Protein AF-A0A0R0H221-F1 (afdb_monomer_lite)

Radius of gyration: 14.49 Å; chains: 1; bounding box: 32×31×35 Å

Foldseek 3Di:
DPVPPVVQLVVFVPVQVVVPDDPVRLVVLVVVDDPVDAQPQQWDRGPAAADVPPDRGNRHDGGQPPQDPDVSSSSRSSVNNSVVRVVSRQVVVVVVPDDRDPDDDDDDDDD

Sequence (111 aa):
MINGLLVVLQTLVEPFLDKLFTDEQLEKLSEQINPSQPSLLDYYPLAIAGEGFPVADPDLAPRLLPRPENDVECLHGILESIARIEAKAYGLLKELGATQVDEIFHSRWRS

Organism: Glycine max (NCBI:txid3847)

Structure (mmCIF, N/CA/C/O backbone):
data_AF-A0A0R0H221-F1
#
_entry.id   AF-A0A0R0H221-F1
#
loop_
_atom_site.group_PDB
_atom_site.id
_atom_site.type_symbol
_atom_site.label_atom_id
_atom_site.label_alt_id
_atom_site.label_comp_id
_atom_site.label_asym_id
_atom_site.label_entity_id
_atom_site.label_seq_id
_atom_site.pdbx_PDB_ins_code
_atom_site.Cartn_x
_atom_site.Cartn_y
_atom_site.Cartn_z
_atom_site.occupancy
_atom_site.B_iso_or_equiv
_atom_site.auth_seq_id
_atom_site.auth_comp_id
_atom_site.auth_asym_id
_atom_site.auth_atom_id
_atom_site.pdbx_PDB_model_num
ATOM 1 N N . MET A 1 1 ? -18.318 -10.879 9.122 1.00 39.66 1 MET A N 1
ATOM 2 C CA . MET A 1 1 ? -18.821 -9.905 8.125 1.00 39.66 1 MET A CA 1
ATOM 3 C C . MET A 1 1 ? -17.653 -9.115 7.520 1.00 39.66 1 MET A C 1
ATOM 5 O O . MET A 1 1 ? -17.641 -7.899 7.607 1.00 39.66 1 MET A O 1
ATOM 9 N N . ILE A 1 2 ? -16.655 -9.791 6.932 1.00 44.53 2 ILE A N 1
ATOM 10 C CA . ILE A 1 2 ? -15.401 -9.151 6.464 1.00 44.53 2 ILE A CA 1
ATOM 11 C C . ILE A 1 2 ? -15.358 -9.002 4.924 1.00 44.53 2 ILE A C 1
ATOM 13 O O . ILE A 1 2 ? -14.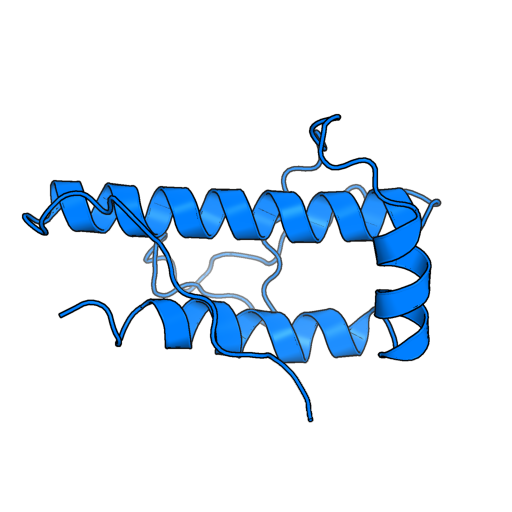631 -8.169 4.399 1.00 44.53 2 ILE A O 1
ATOM 17 N N . ASN A 1 3 ? -16.235 -9.693 4.187 1.00 41.84 3 ASN A N 1
ATOM 18 C CA . ASN A 1 3 ? -16.181 -9.735 2.718 1.00 41.84 3 ASN A CA 1
ATOM 19 C C . ASN A 1 3 ? -16.550 -8.419 2.001 1.00 41.84 3 ASN A C 1
ATOM 21 O O . ASN A 1 3 ? -16.301 -8.309 0.810 1.00 41.84 3 ASN A O 1
ATOM 25 N N . GLY A 1 4 ? -17.153 -7.433 2.676 1.00 39.78 4 GLY A N 1
ATOM 26 C CA . GLY A 1 4 ? -17.584 -6.189 2.020 1.00 39.78 4 GLY A CA 1
ATOM 27 C C . GLY A 1 4 ? -16.464 -5.170 1.798 1.00 39.78 4 GLY A C 1
ATOM 28 O O . GLY A 1 4 ? -16.502 -4.428 0.826 1.00 39.78 4 GLY A O 1
ATOM 29 N N . LEU A 1 5 ? -15.466 -5.139 2.684 1.00 46.69 5 LEU A N 1
ATOM 30 C CA . LEU A 1 5 ? -14.458 -4.075 2.703 1.00 46.69 5 LEU A CA 1
ATOM 31 C C . LEU A 1 5 ? -13.230 -4.369 1.851 1.00 46.69 5 LEU A C 1
ATOM 33 O O . LEU A 1 5 ? -12.720 -3.472 1.183 1.00 46.69 5 LEU A O 1
ATOM 37 N N . LEU A 1 6 ? -12.832 -5.640 1.788 1.00 47.12 6 LEU A N 1
ATOM 38 C CA . LEU A 1 6 ? -11.757 -6.085 0.906 1.00 47.12 6 LEU A CA 1
ATOM 39 C C . LEU A 1 6 ? -12.096 -5.826 -0.576 1.00 47.12 6 LEU A C 1
ATOM 41 O O . LEU A 1 6 ? -11.230 -5.436 -1.352 1.00 47.12 6 LEU A O 1
ATOM 45 N N . VAL A 1 7 ? -13.378 -5.940 -0.948 1.00 48.78 7 VAL A N 1
ATOM 46 C CA . VAL A 1 7 ? -13.851 -5.705 -2.323 1.00 48.78 7 VAL A CA 1
ATOM 47 C C . VAL A 1 7 ? -13.716 -4.236 -2.743 1.00 48.78 7 VAL A C 1
ATOM 49 O O . VAL A 1 7 ? -13.424 -3.974 -3.909 1.00 48.78 7 VAL A O 1
ATOM 52 N N . VAL A 1 8 ? -13.878 -3.273 -1.825 1.00 52.12 8 VAL A N 1
ATOM 53 C CA . VAL A 1 8 ? -13.821 -1.832 -2.152 1.00 52.12 8 VAL A CA 1
ATOM 54 C C . VAL A 1 8 ? -12.382 -1.376 -2.388 1.00 52.12 8 VAL A C 1
ATOM 56 O O . VAL A 1 8 ? -12.114 -0.693 -3.374 1.00 52.12 8 VAL A O 1
ATOM 59 N N . LEU A 1 9 ? -11.437 -1.818 -1.550 1.00 56.75 9 LEU A N 1
ATOM 60 C CA . LEU A 1 9 ? -10.018 -1.501 -1.751 1.00 56.75 9 LEU A CA 1
ATOM 61 C C . LEU A 1 9 ? -9.477 -2.132 -3.038 1.00 56.75 9 LEU A C 1
ATOM 63 O O . LEU A 1 9 ? -8.737 -1.482 -3.770 1.00 56.75 9 LEU A O 1
ATOM 67 N N . GLN A 1 10 ? -9.905 -3.354 -3.367 1.00 57.75 10 GLN A N 1
ATOM 68 C CA . GLN A 1 10 ? -9.531 -3.997 -4.628 1.00 57.75 10 GLN A CA 1
ATOM 69 C C . GLN A 1 10 ? -10.101 -3.248 -5.844 1.00 57.75 10 GLN A C 1
ATOM 71 O O . GLN A 1 10 ? -9.342 -2.901 -6.744 1.00 57.75 10 GLN A O 1
ATOM 76 N N . THR A 1 11 ? -11.394 -2.900 -5.855 1.00 57.66 11 THR A N 1
ATOM 77 C CA . THR A 1 11 ? -12.027 -2.253 -7.027 1.00 57.66 11 THR A CA 1
ATOM 78 C C . THR A 1 11 ? -11.529 -0.836 -7.326 1.00 57.66 11 THR A C 1
ATOM 80 O O . THR A 1 11 ? -11.611 -0.408 -8.478 1.00 57.66 11 THR A O 1
ATOM 83 N N . LEU A 1 12 ? -10.998 -0.104 -6.342 1.00 62.91 12 LEU A N 1
ATOM 84 C CA . LEU A 1 12 ? -10.458 1.245 -6.564 1.00 62.91 12 LEU A CA 1
ATOM 85 C C . LEU A 1 12 ? -9.010 1.241 -7.076 1.00 62.91 12 LEU A C 1
ATOM 87 O O . LEU A 1 12 ? -8.620 2.148 -7.815 1.00 62.91 12 LEU A O 1
ATOM 91 N N . VAL A 1 13 ? -8.230 0.218 -6.721 1.00 69.88 13 VAL A N 1
ATOM 92 C CA . VAL A 1 13 ? -6.794 0.149 -7.022 1.00 69.88 13 VAL A CA 1
ATOM 93 C C . VAL A 1 13 ? -6.514 -0.379 -8.428 1.00 69.88 13 VAL A C 1
ATOM 95 O O . VAL A 1 13 ? -5.638 0.166 -9.099 1.00 69.88 13 VAL A O 1
ATOM 98 N N . GLU A 1 14 ? -7.229 -1.404 -8.909 1.00 73.00 14 GLU A N 1
ATOM 99 C CA . GLU A 1 14 ? -6.910 -2.020 -10.217 1.00 73.00 14 GLU A CA 1
ATOM 100 C C . GLU A 1 14 ? -6.964 -1.012 -11.372 1.00 73.00 14 GLU A C 1
ATOM 102 O O . GLU A 1 14 ? -5.959 -0.843 -12.066 1.00 73.00 14 GLU A O 1
ATOM 107 N N . PRO A 1 15 ? -8.070 -0.252 -11.538 1.00 76.56 15 PRO A N 1
ATOM 108 C CA . PRO A 1 15 ? -8.177 0.715 -12.627 1.00 76.56 15 PRO A CA 1
ATOM 109 C C . PRO A 1 15 ? -7.170 1.861 -12.503 1.00 76.56 15 PRO A C 1
ATOM 111 O O . PRO A 1 15 ? -6.953 2.608 -13.458 1.00 76.56 15 PRO A O 1
ATOM 114 N N . PHE A 1 16 ? -6.616 2.065 -11.307 1.00 83.44 16 PHE A N 1
ATOM 115 C CA . PHE A 1 16 ? -5.579 3.048 -11.062 1.00 83.44 16 PHE A CA 1
ATOM 116 C C . PHE A 1 16 ? -4.200 2.524 -11.487 1.00 83.44 16 PHE A C 1
ATOM 118 O O . PHE A 1 16 ? -3.495 3.222 -12.218 1.00 83.44 16 PHE A O 1
ATOM 125 N N . LEU A 1 17 ? -3.834 1.300 -11.091 1.00 85.81 17 LEU A N 1
ATOM 126 C CA . LEU A 1 17 ? -2.563 0.679 -11.477 1.00 85.81 17 LEU A CA 1
ATOM 127 C C . LEU A 1 17 ? -2.456 0.488 -12.993 1.00 85.81 17 LEU A C 1
ATOM 129 O O . LEU A 1 17 ? -1.416 0.820 -13.558 1.00 85.81 17 LEU A O 1
ATOM 133 N N . ASP A 1 18 ? -3.545 0.089 -13.656 1.00 85.75 18 ASP A N 1
ATOM 134 C CA . ASP A 1 18 ? -3.589 -0.091 -15.117 1.00 85.75 18 ASP A CA 1
ATOM 135 C C . ASP A 1 18 ? -3.309 1.203 -15.901 1.00 85.75 18 ASP A C 1
ATOM 137 O O . ASP A 1 18 ? -2.901 1.165 -17.063 1.00 85.75 18 ASP A O 1
ATOM 141 N N . LYS A 1 19 ? -3.514 2.376 -15.285 1.00 87.06 19 LYS A N 1
ATOM 142 C CA . LYS A 1 19 ? -3.173 3.671 -15.898 1.00 87.06 19 LYS A CA 1
ATOM 143 C C . LYS A 1 19 ? -1.681 3.995 -15.813 1.00 87.06 19 LYS A C 1
ATOM 145 O O . LYS A 1 19 ? -1.230 4.889 -16.529 1.00 87.06 19 LYS A O 1
ATOM 150 N N . LEU A 1 20 ? -0.940 3.339 -14.921 1.00 90.25 20 LEU A N 1
ATOM 151 C CA . LEU A 1 20 ? 0.469 3.627 -14.647 1.00 90.25 20 LEU A CA 1
ATOM 152 C C . LEU A 1 20 ? 1.410 2.546 -15.176 1.00 90.25 20 LEU A C 1
ATOM 154 O O . LEU A 1 20 ? 2.472 2.881 -15.697 1.00 90.25 20 LEU A O 1
ATOM 158 N N . PHE A 1 21 ? 1.026 1.277 -15.054 1.00 92.81 21 PHE A N 1
ATOM 159 C CA . PHE A 1 21 ? 1.871 0.135 -15.371 1.00 92.81 21 PHE A CA 1
ATOM 160 C C . PHE A 1 21 ? 1.070 -0.939 -16.103 1.00 92.81 21 PHE A C 1
ATOM 162 O O . PHE A 1 21 ? -0.064 -1.242 -15.748 1.00 92.81 21 PHE A O 1
ATOM 169 N N . THR A 1 22 ? 1.688 -1.539 -17.115 1.00 92.94 22 THR A N 1
ATOM 170 C CA . THR A 1 22 ? 1.213 -2.800 -17.700 1.00 92.94 22 THR A CA 1
ATOM 171 C C . THR A 1 22 ? 1.462 -3.966 -16.742 1.00 92.94 22 THR A C 1
ATOM 173 O O . THR A 1 22 ? 2.341 -3.886 -15.886 1.00 92.94 22 THR A O 1
ATOM 176 N N . ASP A 1 23 ? 0.761 -5.080 -16.928 1.00 89.75 23 ASP A N 1
ATOM 177 C CA . ASP A 1 23 ? 0.939 -6.314 -16.150 1.00 89.75 23 ASP A CA 1
ATOM 178 C C . ASP A 1 23 ? 2.403 -6.780 -16.147 1.00 89.75 23 ASP A C 1
ATOM 180 O O . ASP A 1 23 ? 2.963 -7.071 -15.094 1.00 89.75 23 ASP A O 1
ATOM 184 N N . GLU A 1 24 ? 3.064 -6.743 -17.311 1.00 93.19 24 GLU A N 1
ATOM 185 C CA . GLU A 1 24 ? 4.482 -7.102 -17.445 1.00 93.19 24 GLU A CA 1
ATOM 186 C C . GLU A 1 24 ? 5.397 -6.148 -16.658 1.00 93.19 24 GLU A C 1
ATOM 188 O O . GLU A 1 24 ? 6.391 -6.574 -16.064 1.00 93.19 24 GLU A O 1
ATOM 193 N N . GLN A 1 25 ? 5.081 -4.849 -16.638 1.00 94.62 25 GLN A N 1
ATOM 194 C CA . GLN A 1 25 ? 5.818 -3.885 -15.820 1.00 94.62 25 GLN A CA 1
ATOM 195 C C . GLN A 1 25 ? 5.574 -4.123 -14.334 1.00 94.62 25 GLN A C 1
ATOM 197 O O . GLN A 1 25 ? 6.534 -4.075 -13.574 1.00 94.62 25 GLN A O 1
ATOM 202 N N . LEU A 1 26 ? 4.333 -4.391 -13.918 1.00 91.81 26 LEU A N 1
ATOM 203 C CA . LEU A 1 26 ? 4.010 -4.688 -12.523 1.00 91.81 26 LEU A CA 1
ATOM 204 C C . LEU A 1 26 ? 4.815 -5.891 -12.032 1.00 91.81 26 LEU A C 1
ATOM 206 O O . LEU A 1 26 ? 5.511 -5.761 -11.031 1.00 91.81 26 LEU A O 1
ATOM 210 N N . GLU A 1 27 ? 4.814 -7.005 -12.768 1.00 90.56 27 GLU A N 1
ATOM 211 C CA . GLU A 1 27 ? 5.606 -8.192 -12.419 1.00 90.56 27 GLU A CA 1
ATOM 212 C C . GLU A 1 27 ? 7.102 -7.857 -12.284 1.00 90.56 27 GLU A C 1
ATOM 214 O O . GLU A 1 27 ? 7.700 -8.070 -11.227 1.00 90.56 27 GLU A O 1
ATOM 219 N N . LYS A 1 28 ? 7.699 -7.242 -13.314 1.00 94.56 28 LYS A N 1
ATOM 220 C CA . LYS A 1 28 ? 9.136 -6.910 -13.336 1.00 94.56 28 LYS A CA 1
ATOM 221 C C . LYS A 1 28 ? 9.555 -5.896 -12.274 1.00 94.56 28 LYS A C 1
ATOM 223 O O . LYS A 1 28 ? 10.675 -5.960 -11.765 1.00 94.56 28 LYS A O 1
ATOM 228 N N . LEU A 1 29 ? 8.718 -4.902 -11.990 1.00 94.69 29 LEU A N 1
ATOM 229 C CA . LEU A 1 29 ? 9.005 -3.883 -10.981 1.00 94.69 29 LEU A CA 1
ATOM 230 C C . LEU A 1 29 ? 8.824 -4.463 -9.577 1.00 94.69 29 LEU A C 1
ATOM 232 O O . LEU A 1 29 ? 9.658 -4.199 -8.713 1.00 94.69 29 LEU A O 1
ATOM 236 N N . SER A 1 30 ? 7.798 -5.290 -9.356 1.00 92.12 30 SER A N 1
ATOM 237 C CA . SER A 1 30 ? 7.557 -5.959 -8.075 1.00 92.12 30 SER A CA 1
ATOM 238 C C . SER A 1 30 ? 8.712 -6.867 -7.656 1.00 92.12 30 SER A C 1
ATOM 240 O O . SER A 1 30 ? 9.065 -6.867 -6.479 1.00 92.12 30 SER A O 1
ATOM 242 N N . GLU A 1 31 ? 9.360 -7.569 -8.589 1.00 94.81 31 GLU A N 1
ATOM 243 C CA . GLU A 1 31 ? 10.555 -8.385 -8.300 1.00 94.81 31 GLU A CA 1
ATOM 244 C C . GLU A 1 31 ? 11.746 -7.572 -7.763 1.00 94.81 31 GLU A C 1
ATOM 246 O O . GLU A 1 31 ? 12.614 -8.114 -7.078 1.00 94.81 31 GLU A O 1
ATOM 251 N N . GLN A 1 32 ? 1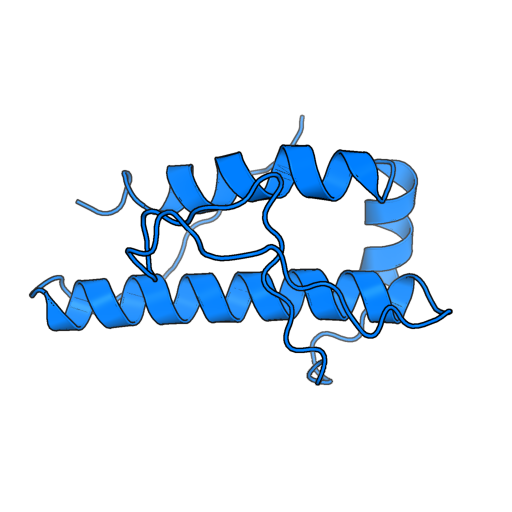1.802 -6.273 -8.064 1.00 95.62 32 GLN A N 1
ATOM 252 C CA . GLN A 1 32 ? 12.889 -5.382 -7.648 1.00 95.62 32 GLN A CA 1
ATOM 253 C C . GLN A 1 32 ? 12.615 -4.684 -6.310 1.00 95.62 32 GLN A C 1
ATOM 255 O O . GLN A 1 32 ? 13.512 -4.047 -5.752 1.00 95.62 32 GLN A O 1
ATOM 260 N N . ILE A 1 33 ? 11.393 -4.784 -5.782 1.00 93.44 33 ILE A N 1
ATOM 261 C CA . ILE A 1 33 ? 11.021 -4.168 -4.509 1.00 93.44 33 ILE A CA 1
ATOM 262 C C . ILE A 1 33 ? 11.625 -4.975 -3.358 1.00 93.44 33 ILE A C 1
ATOM 264 O O . ILE A 1 33 ? 11.460 -6.189 -3.266 1.00 93.44 33 ILE A O 1
ATOM 268 N N . ASN A 1 34 ? 12.291 -4.283 -2.431 1.00 92.56 34 ASN A N 1
ATOM 269 C CA . ASN A 1 34 ? 12.696 -4.862 -1.155 1.00 92.56 34 ASN A CA 1
ATOM 270 C C . ASN A 1 34 ? 11.610 -4.594 -0.095 1.00 92.56 34 ASN A C 1
ATOM 272 O O . ASN A 1 34 ? 11.585 -3.487 0.446 1.00 92.56 34 ASN A O 1
ATOM 276 N N . PRO A 1 35 ? 10.768 -5.583 0.263 1.00 89.12 35 PRO A N 1
ATOM 277 C CA . PRO A 1 35 ? 9.664 -5.383 1.207 1.00 89.12 35 PRO A CA 1
ATOM 278 C C . PRO A 1 35 ? 10.133 -5.125 2.648 1.00 89.12 35 PRO A C 1
ATOM 280 O O . PRO A 1 35 ? 9.348 -4.709 3.491 1.00 89.12 35 PRO A O 1
ATOM 283 N N . SER A 1 36 ? 11.413 -5.365 2.957 1.00 92.56 36 SER A N 1
ATOM 284 C CA . SER A 1 36 ? 11.981 -5.076 4.280 1.00 92.56 36 SER A CA 1
ATOM 285 C C . SER A 1 36 ? 12.368 -3.603 4.463 1.00 92.56 36 SER A C 1
ATOM 287 O O . SER A 1 36 ? 12.751 -3.211 5.565 1.00 92.56 36 SER A O 1
ATOM 289 N N . GLN A 1 37 ? 12.338 -2.792 3.400 1.00 93.12 37 GLN A N 1
ATOM 290 C CA . GLN A 1 37 ? 12.632 -1.361 3.465 1.00 93.12 37 GLN A CA 1
ATOM 291 C C . GLN A 1 37 ? 11.337 -0.571 3.276 1.00 93.12 37 GLN A C 1
ATOM 293 O O . GLN A 1 37 ? 10.758 -0.660 2.208 1.00 93.12 37 GLN A O 1
ATOM 298 N N . PRO A 1 38 ? 10.872 0.219 4.253 1.00 93.62 38 PRO A N 1
ATOM 299 C CA . PRO A 1 38 ? 9.614 0.941 4.099 1.00 93.62 38 PRO A CA 1
ATOM 300 C C . PRO A 1 38 ? 9.732 2.066 3.062 1.00 93.62 38 PRO A C 1
ATOM 302 O O . PRO A 1 38 ? 10.709 2.821 3.056 1.00 93.62 38 PRO A O 1
ATOM 305 N N . SER A 1 39 ? 8.697 2.242 2.239 1.00 93.31 39 SER A N 1
ATOM 306 C CA . SER A 1 39 ? 8.558 3.435 1.400 1.00 93.31 39 SER A CA 1
ATOM 307 C C . SER A 1 39 ? 7.982 4.610 2.196 1.00 93.31 39 SER A C 1
ATOM 309 O O . SER A 1 39 ? 6.927 4.507 2.832 1.00 93.31 39 SER A O 1
ATOM 311 N N . LEU A 1 40 ? 8.663 5.758 2.124 1.00 94.12 40 LEU A N 1
ATOM 312 C CA . LEU A 1 40 ? 8.253 7.007 2.780 1.00 94.12 40 LEU A CA 1
ATOM 313 C C . LEU A 1 40 ? 7.221 7.812 1.972 1.00 94.12 40 LEU A C 1
ATOM 315 O O . LEU A 1 40 ? 6.759 8.854 2.435 1.00 94.12 40 LEU A O 1
ATOM 319 N N . LEU A 1 41 ? 6.875 7.364 0.763 1.00 95.81 41 LEU A N 1
ATOM 320 C CA . LEU A 1 41 ? 5.884 8.023 -0.085 1.00 95.81 41 LEU A CA 1
ATOM 321 C C . LEU A 1 41 ? 4.495 7.858 0.529 1.00 95.81 41 LEU A C 1
ATOM 323 O O . LEU A 1 41 ? 4.035 6.735 0.687 1.00 95.81 41 LEU A O 1
ATOM 327 N N . ASP A 1 42 ? 3.823 8.962 0.853 1.00 95.38 42 ASP A N 1
ATOM 328 C CA . ASP A 1 42 ? 2.470 8.962 1.418 1.00 95.38 42 ASP A CA 1
ATOM 329 C C . ASP A 1 42 ? 1.425 9.177 0.317 1.00 95.38 42 ASP A C 1
ATOM 331 O O . ASP A 1 42 ? 0.821 10.241 0.185 1.00 95.38 42 ASP A O 1
ATOM 335 N N . TYR A 1 43 ? 1.230 8.177 -0.531 1.00 95.19 43 TYR A N 1
ATOM 336 C CA . TYR A 1 43 ? 0.205 8.216 -1.568 1.00 95.19 43 TYR A CA 1
ATOM 337 C C . TYR A 1 43 ? -1.198 7.890 -1.052 1.00 95.19 43 TYR A C 1
ATOM 339 O O . TYR A 1 43 ? -1.370 7.204 -0.047 1.00 95.19 43 TYR A O 1
ATOM 347 N N . TYR A 1 44 ? -2.194 8.378 -1.784 1.00 93.88 44 TYR A N 1
ATOM 348 C CA . TYR A 1 44 ? -3.603 8.018 -1.680 1.00 93.88 44 TYR A CA 1
ATOM 349 C C . TYR A 1 44 ? -4.101 7.713 -3.108 1.00 93.88 44 TYR A C 1
ATOM 351 O O . TYR A 1 44 ? -4.558 8.625 -3.807 1.00 93.88 44 TYR A O 1
ATOM 359 N N . PRO A 1 45 ? -3.864 6.483 -3.610 1.00 91.56 45 PRO A N 1
ATOM 360 C CA . PRO A 1 45 ? -3.992 6.133 -5.025 1.00 91.56 45 PRO A CA 1
ATOM 361 C C . PRO A 1 45 ? -5.456 5.932 -5.433 1.00 91.56 45 PRO A C 1
ATOM 363 O O . PRO A 1 45 ? -5.949 4.814 -5.541 1.00 91.56 45 PRO A O 1
ATOM 366 N N . LEU A 1 46 ? -6.152 7.042 -5.660 1.00 89.19 46 LEU A N 1
ATOM 367 C CA . LEU A 1 46 ? -7.532 7.061 -6.133 1.00 89.19 46 LEU A CA 1
ATOM 368 C C . LEU A 1 46 ? -7.602 7.285 -7.648 1.00 89.19 46 LEU A C 1
ATOM 370 O O . LEU A 1 46 ? -6.908 8.141 -8.201 1.00 89.19 46 LEU A O 1
ATOM 374 N N . ALA A 1 47 ? -8.492 6.559 -8.330 1.00 86.06 47 ALA A N 1
ATOM 375 C CA . ALA A 1 47 ? -8.738 6.747 -9.761 1.00 86.06 47 ALA A CA 1
ATOM 376 C C . ALA A 1 47 ? -9.498 8.052 -10.082 1.00 86.06 47 ALA A C 1
ATOM 378 O O . ALA A 1 47 ? -9.301 8.6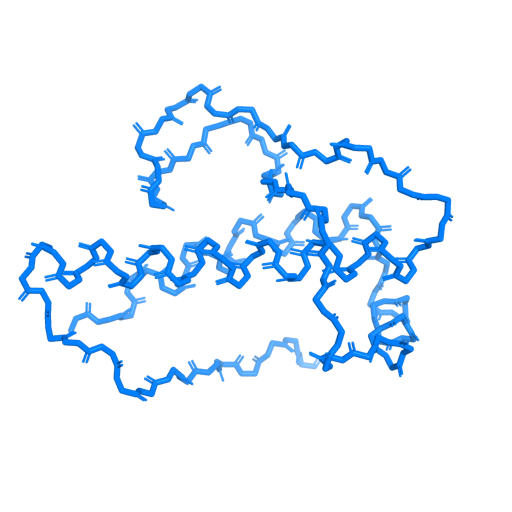15 -11.163 1.00 86.06 47 ALA A O 1
ATOM 379 N N . ILE A 1 48 ? -10.364 8.495 -9.163 1.00 86.19 48 ILE A N 1
ATOM 380 C CA . ILE A 1 48 ? -11.148 9.742 -9.173 1.00 86.19 48 ILE A CA 1
ATOM 381 C C . ILE A 1 48 ? -11.238 10.282 -7.738 1.00 86.19 48 ILE A C 1
ATOM 383 O O . ILE A 1 48 ? -11.018 9.524 -6.803 1.00 86.19 48 ILE A O 1
ATOM 387 N N . ALA A 1 49 ? -11.552 11.566 -7.553 1.00 91.38 49 ALA A N 1
ATOM 388 C CA . ALA A 1 49 ? -11.743 12.114 -6.209 1.00 91.38 49 ALA A CA 1
ATOM 389 C C . ALA A 1 49 ? -12.927 11.455 -5.481 1.00 91.38 49 ALA A C 1
ATOM 391 O O . ALA A 1 49 ? -13.935 11.119 -6.111 1.00 91.38 49 ALA A O 1
ATOM 392 N N . GLY A 1 50 ? -12.777 11.316 -4.167 1.00 91.19 50 GLY A N 1
ATOM 393 C CA . GLY A 1 50 ? -13.767 10.754 -3.262 1.00 91.19 50 GLY A CA 1
ATOM 394 C C . GLY A 1 50 ? -13.374 9.388 -2.713 1.00 91.19 50 GLY A C 1
ATOM 395 O O . GLY A 1 50 ? -12.977 8.486 -3.448 1.00 91.19 50 GLY A O 1
ATOM 396 N N . GLU A 1 51 ? -13.532 9.237 -1.404 1.00 90.31 51 GLU A N 1
ATOM 397 C CA . GLU A 1 51 ? -13.333 7.996 -0.671 1.00 90.31 51 GLU A CA 1
ATOM 398 C C . GLU A 1 51 ? -14.558 7.706 0.199 1.00 90.31 51 GLU A C 1
ATOM 400 O O . GLU A 1 51 ? -15.118 8.586 0.861 1.00 90.31 51 GLU A O 1
ATOM 405 N N . GLY A 1 52 ? -14.998 6.451 0.180 1.00 89.12 52 GLY A N 1
ATOM 406 C CA . GLY A 1 52 ? -16.081 5.992 1.046 1.00 89.12 52 GLY A CA 1
ATOM 407 C C . GLY A 1 52 ? -15.550 5.469 2.374 1.00 89.12 52 GLY A C 1
ATOM 408 O O . GLY A 1 52 ? -16.167 5.673 3.423 1.00 89.12 52 GLY A O 1
ATOM 409 N N . PHE A 1 53 ? -14.412 4.775 2.333 1.00 89.31 53 PHE A N 1
ATOM 410 C CA . PHE A 1 53 ? -13.811 4.135 3.492 1.00 89.31 53 PHE A CA 1
ATOM 411 C C . PHE A 1 53 ? -12.335 3.800 3.223 1.00 89.31 53 PHE A C 1
ATOM 413 O O . PHE A 1 53 ? -12.035 3.225 2.188 1.00 89.31 53 PHE A O 1
ATOM 420 N N . PRO A 1 54 ? -11.401 4.036 4.160 1.00 92.69 54 PRO A N 1
ATOM 421 C CA . PRO A 1 54 ? -11.608 4.352 5.576 1.00 92.69 54 PRO A CA 1
ATOM 422 C C . PRO A 1 54 ? -11.720 5.845 5.887 1.00 92.69 54 PRO A C 1
ATOM 424 O O . PRO A 1 54 ? -11.761 6.230 7.055 1.00 92.69 54 PRO A O 1
ATOM 427 N N . VAL A 1 55 ? -11.716 6.698 4.866 1.00 92.50 55 VAL A N 1
ATOM 428 C CA . VAL A 1 55 ? -11.924 8.139 5.007 1.00 92.50 55 VAL A CA 1
ATOM 429 C C . VAL A 1 55 ? -13.231 8.470 4.309 1.00 92.50 55 VAL A C 1
ATOM 431 O O . VAL A 1 55 ? -13.274 8.456 3.094 1.00 92.50 55 VAL A O 1
ATOM 434 N N . ALA A 1 56 ? -14.298 8.727 5.062 1.00 92.00 56 ALA A N 1
ATOM 435 C CA . ALA A 1 56 ? -15.583 9.119 4.486 1.00 92.00 56 ALA A CA 1
ATOM 436 C C . ALA A 1 56 ? -15.525 10.586 4.028 1.00 92.00 56 ALA A C 1
ATOM 438 O O . ALA A 1 56 ? -16.003 11.482 4.727 1.00 92.00 56 ALA A O 1
ATOM 439 N N . ASP A 1 57 ? -14.884 10.823 2.888 1.00 95.81 57 ASP A N 1
ATOM 440 C CA . ASP A 1 57 ? -14.646 12.145 2.318 1.00 95.81 57 ASP A CA 1
ATOM 441 C C . ASP A 1 57 ? -14.901 12.109 0.801 1.00 95.81 57 ASP A C 1
ATOM 443 O O . ASP A 1 57 ? -14.062 11.611 0.045 1.00 95.81 57 ASP A O 1
ATOM 447 N N . PRO A 1 58 ? -16.054 12.625 0.332 1.00 93.56 58 PRO A N 1
ATOM 448 C CA . PRO A 1 58 ? -16.408 12.620 -1.086 1.00 93.56 58 PRO A CA 1
ATOM 449 C C . PRO A 1 58 ? -15.510 13.523 -1.942 1.00 93.56 58 PRO A C 1
ATOM 451 O O . PRO A 1 58 ? -15.512 13.373 -3.162 1.00 93.56 58 PRO A O 1
ATOM 454 N N . ASP A 1 59 ? -14.732 14.417 -1.328 1.00 96.38 59 ASP A N 1
ATOM 455 C CA . ASP A 1 59 ? -13.849 15.360 -2.013 1.00 96.38 59 ASP A CA 1
ATOM 456 C C . ASP A 1 59 ? -12.365 14.965 -1.888 1.00 96.38 59 ASP A C 1
ATOM 458 O O . ASP A 1 59 ? -11.485 15.704 -2.346 1.00 96.38 59 ASP A O 1
ATOM 462 N N . LEU A 1 60 ? -12.058 13.796 -1.302 1.00 94.94 60 LEU A N 1
ATOM 463 C CA . LEU A 1 60 ? -10.681 13.355 -1.090 1.00 94.94 60 LEU A CA 1
ATOM 464 C C . LEU A 1 60 ? -9.938 13.234 -2.422 1.00 94.94 60 LEU A C 1
ATOM 466 O O . LEU A 1 60 ? -10.243 12.389 -3.265 1.00 94.94 60 LEU A O 1
ATOM 470 N N . ALA A 1 61 ? -8.937 14.088 -2.609 1.00 93.69 61 ALA A N 1
ATOM 471 C CA . ALA A 1 61 ? -8.159 14.117 -3.835 1.00 93.69 61 ALA A CA 1
ATOM 472 C C . ALA A 1 61 ? -7.167 12.936 -3.906 1.00 93.69 61 ALA A C 1
ATOM 474 O O . ALA A 1 61 ? -6.529 12.614 -2.897 1.00 93.69 61 ALA A O 1
ATOM 475 N N . PRO A 1 62 ? -6.943 12.347 -5.099 1.00 92.50 62 PRO A N 1
ATOM 476 C CA . PRO A 1 62 ? -5.826 11.436 -5.315 1.00 92.50 62 PRO A CA 1
ATOM 477 C C . PRO A 1 62 ? -4.499 12.109 -4.951 1.00 92.50 62 PRO A C 1
ATOM 479 O O . PRO A 1 62 ? -4.231 13.243 -5.360 1.00 92.50 62 PRO A O 1
ATOM 482 N N . ARG A 1 63 ? -3.635 11.405 -4.219 1.00 94.69 63 ARG A N 1
ATOM 483 C CA . ARG A 1 63 ? -2.323 11.918 -3.803 1.00 94.69 63 ARG A CA 1
ATOM 484 C C . ARG A 1 63 ? -1.222 11.010 -4.323 1.00 94.69 63 ARG A C 1
ATOM 486 O O . ARG A 1 63 ? -1.081 9.888 -3.861 1.00 94.69 63 ARG A O 1
ATOM 493 N N . LEU A 1 64 ? -0.452 11.499 -5.291 1.00 92.12 64 LEU A N 1
ATOM 494 C CA . LEU A 1 64 ? 0.600 10.733 -5.984 1.00 92.12 64 LEU A CA 1
ATOM 495 C C . LEU A 1 64 ? 1.890 11.535 -6.167 1.00 92.12 64 LEU A C 1
ATOM 497 O O . LEU A 1 64 ? 2.742 11.197 -6.986 1.00 92.12 64 LEU A O 1
ATOM 501 N N . LEU A 1 65 ? 2.011 12.637 -5.429 1.00 94.00 65 LEU A N 1
ATOM 502 C CA . LEU A 1 65 ? 3.168 13.514 -5.476 1.00 94.00 65 LEU A CA 1
ATOM 503 C C . LEU A 1 65 ? 3.918 13.472 -4.137 1.00 94.00 65 LEU A C 1
ATOM 505 O O . LEU A 1 65 ? 3.267 13.443 -3.091 1.00 94.00 65 LEU A O 1
ATOM 509 N N . PRO A 1 66 ? 5.264 13.500 -4.165 1.00 95.62 66 PRO A N 1
ATOM 510 C CA . PRO A 1 66 ? 6.106 13.524 -5.368 1.00 95.62 66 PRO A CA 1
ATOM 511 C C . PRO A 1 66 ? 6.132 12.156 -6.072 1.00 95.62 66 PRO A C 1
ATOM 513 O O . PRO A 1 66 ? 6.164 11.128 -5.402 1.00 95.62 66 PRO A O 1
ATOM 516 N N . ARG A 1 67 ? 6.136 12.133 -7.412 1.00 93.94 67 ARG A N 1
ATOM 517 C CA . ARG A 1 67 ? 6.418 10.910 -8.181 1.00 93.94 67 ARG A CA 1
ATOM 518 C C . ARG A 1 67 ? 7.936 10.817 -8.396 1.00 93.94 67 ARG A C 1
ATOM 520 O O . ARG A 1 67 ? 8.468 11.719 -9.043 1.00 93.94 67 ARG A O 1
ATOM 527 N N . PRO A 1 68 ? 8.632 9.799 -7.858 1.00 96.00 68 PRO A N 1
ATOM 528 C CA . PRO A 1 68 ? 10.057 9.609 -8.123 1.00 96.00 68 PRO A CA 1
ATOM 529 C C . PRO A 1 68 ? 10.285 9.253 -9.599 1.00 96.00 68 PRO A C 1
ATOM 531 O O . PRO A 1 68 ? 9.396 8.716 -10.258 1.00 96.00 68 PRO A O 1
ATOM 534 N N . GLU A 1 69 ? 11.483 9.530 -10.119 1.00 95.56 69 GLU A N 1
ATOM 535 C CA . GLU A 1 69 ? 11.867 9.125 -11.484 1.00 95.56 69 GLU A CA 1
ATOM 536 C C . GLU A 1 69 ? 11.984 7.600 -11.621 1.00 95.56 69 GLU A C 1
ATOM 538 O O . GLU A 1 69 ? 11.801 7.050 -12.704 1.00 95.56 69 GLU A O 1
ATOM 543 N N . ASN A 1 70 ? 12.281 6.915 -10.515 1.00 96.19 70 ASN A N 1
ATOM 544 C CA . ASN A 1 70 ? 12.394 5.469 -10.458 1.00 96.19 70 ASN A CA 1
ATOM 545 C C . ASN A 1 70 ? 11.010 4.820 -10.295 1.00 96.19 70 ASN A C 1
ATOM 547 O O . ASN A 1 70 ? 10.371 4.939 -9.247 1.00 96.19 70 ASN A O 1
ATOM 551 N N . ASP A 1 71 ? 10.569 4.080 -11.312 1.00 96.44 71 ASP A N 1
ATOM 552 C CA . ASP A 1 71 ? 9.282 3.381 -11.287 1.00 96.44 71 ASP A CA 1
ATOM 553 C C . ASP A 1 71 ? 9.206 2.293 -10.198 1.00 96.44 71 ASP A C 1
ATOM 555 O O . ASP A 1 71 ? 8.119 2.053 -9.673 1.00 96.44 71 ASP A O 1
ATOM 559 N N . VAL A 1 72 ? 10.333 1.694 -9.781 1.00 96.12 72 VAL A N 1
ATOM 560 C CA . VAL A 1 72 ? 10.362 0.743 -8.648 1.00 96.12 72 VAL A CA 1
ATOM 561 C C . VAL A 1 72 ? 9.990 1.457 -7.348 1.00 96.12 72 VAL A C 1
ATOM 563 O O . VAL A 1 72 ? 9.165 0.963 -6.583 1.00 96.12 72 VAL A O 1
ATOM 566 N N . GLU A 1 73 ? 10.547 2.648 -7.107 1.00 96.38 73 GLU A N 1
ATOM 567 C CA . GLU A 1 73 ? 10.208 3.466 -5.934 1.00 96.38 73 GLU A CA 1
ATOM 568 C C . GLU A 1 73 ? 8.760 3.958 -5.992 1.00 96.38 73 GLU A C 1
ATOM 570 O O . GLU A 1 73 ? 8.070 3.954 -4.970 1.00 96.38 73 GLU A O 1
ATOM 575 N N . CYS A 1 74 ? 8.280 4.339 -7.181 1.00 95.31 74 CYS A N 1
ATOM 576 C CA . CYS A 1 74 ? 6.894 4.755 -7.383 1.00 95.31 74 CYS A CA 1
ATOM 577 C C . CYS A 1 74 ? 5.922 3.615 -7.052 1.00 95.31 74 CYS A C 1
ATOM 579 O O . CYS A 1 74 ? 5.026 3.803 -6.226 1.00 95.31 74 CYS A O 1
ATOM 581 N N . LEU A 1 75 ? 6.131 2.426 -7.630 1.00 94.12 75 LEU A N 1
ATOM 582 C CA . LEU A 1 75 ? 5.303 1.251 -7.365 1.00 94.12 75 LEU A CA 1
ATOM 583 C C . LEU A 1 75 ? 5.359 0.858 -5.887 1.00 94.12 75 LEU A C 1
ATOM 585 O O . LEU A 1 75 ? 4.317 0.625 -5.279 1.00 94.12 75 LEU A O 1
ATOM 589 N N . HIS A 1 76 ? 6.546 0.862 -5.280 1.00 94.62 76 HIS A N 1
ATOM 590 C CA . HIS A 1 76 ? 6.703 0.579 -3.856 1.00 94.62 76 HIS A CA 1
ATOM 591 C C . HIS A 1 76 ? 5.916 1.563 -2.983 1.00 94.62 76 HIS A C 1
ATOM 593 O O . HIS A 1 76 ? 5.204 1.146 -2.074 1.00 94.62 76 HIS A O 1
ATOM 599 N N . GLY A 1 77 ? 5.976 2.863 -3.286 1.00 94.38 77 GLY A N 1
ATOM 600 C CA . GLY A 1 77 ? 5.159 3.873 -2.612 1.00 94.38 77 GLY A CA 1
ATOM 601 C C . GLY A 1 77 ? 3.661 3.625 -2.739 1.00 94.38 77 GLY A C 1
ATOM 602 O O . GLY A 1 77 ? 2.934 3.787 -1.761 1.00 94.38 77 GLY A O 1
ATOM 603 N N . ILE A 1 78 ? 3.196 3.202 -3.917 1.00 92.88 78 ILE A N 1
ATOM 604 C CA . ILE A 1 78 ? 1.781 2.889 -4.153 1.00 92.88 78 ILE A CA 1
ATOM 605 C C . ILE A 1 78 ? 1.354 1.684 -3.310 1.00 92.88 78 ILE A C 1
ATOM 607 O O . ILE A 1 78 ? 0.382 1.792 -2.563 1.00 92.88 78 ILE A O 1
ATOM 611 N N . LEU A 1 79 ? 2.089 0.570 -3.389 1.00 92.19 79 LEU A N 1
ATOM 612 C CA . LEU A 1 79 ? 1.772 -0.664 -2.662 1.00 92.19 79 LEU A CA 1
ATOM 613 C C . LEU A 1 79 ? 1.792 -0.452 -1.142 1.00 92.19 79 LEU A C 1
ATOM 615 O O . LEU A 1 79 ? 0.847 -0.837 -0.455 1.00 92.19 79 LEU A O 1
ATOM 619 N N . GLU A 1 80 ? 2.813 0.234 -0.623 1.00 92.81 80 GLU A N 1
ATOM 620 C CA . GLU A 1 80 ? 2.936 0.536 0.807 1.00 92.81 80 GLU A CA 1
ATOM 621 C C . GLU A 1 80 ? 1.800 1.459 1.288 1.00 92.81 80 GLU A C 1
ATOM 623 O O . GLU A 1 80 ? 1.246 1.288 2.376 1.00 92.81 80 GLU A O 1
ATOM 628 N N . SER A 1 81 ? 1.396 2.434 0.468 1.00 93.25 81 SER A N 1
ATOM 629 C CA . SER A 1 81 ? 0.245 3.283 0.778 1.00 93.25 81 SER A CA 1
ATOM 630 C C . SER A 1 81 ? -1.071 2.524 0.799 1.00 93.25 81 SER A C 1
ATOM 632 O O . SER A 1 81 ? -1.873 2.759 1.702 1.00 93.25 81 SER A O 1
ATOM 634 N N . ILE A 1 82 ? -1.292 1.602 -0.139 1.00 90.38 82 ILE A N 1
ATOM 635 C CA . ILE A 1 82 ? -2.480 0.739 -0.136 1.00 90.38 82 ILE A CA 1
ATOM 636 C C . ILE A 1 82 ? -2.497 -0.114 1.134 1.00 90.38 82 ILE A C 1
ATOM 638 O O . ILE A 1 82 ? -3.518 -0.144 1.818 1.00 90.38 82 ILE A O 1
ATOM 642 N N . ALA A 1 83 ? -1.362 -0.709 1.512 1.00 90.00 83 ALA A N 1
ATOM 643 C CA . ALA A 1 83 ? -1.243 -1.484 2.747 1.00 90.00 83 ALA A CA 1
ATOM 644 C C . ALA A 1 83 ? -1.568 -0.642 3.997 1.00 90.00 83 ALA A C 1
ATOM 646 O O . ALA A 1 83 ? -2.271 -1.100 4.899 1.00 90.00 83 ALA A O 1
ATOM 647 N N . ARG A 1 84 ? -1.136 0.627 4.050 1.00 92.62 84 ARG A N 1
ATOM 648 C CA . ARG A 1 84 ? -1.512 1.553 5.137 1.00 92.62 84 ARG A CA 1
ATOM 649 C C . ARG A 1 84 ? -3.006 1.877 5.150 1.00 92.62 84 ARG A C 1
ATOM 651 O O . ARG A 1 84 ? -3.594 1.963 6.230 1.00 92.62 84 ARG A O 1
ATOM 658 N N . ILE A 1 85 ? -3.623 2.063 3.982 1.00 92.12 85 ILE A N 1
ATOM 659 C CA . ILE A 1 85 ? -5.071 2.294 3.867 1.00 92.12 85 ILE A CA 1
ATOM 660 C C . ILE A 1 85 ? -5.837 1.048 4.337 1.00 92.12 85 ILE A C 1
ATOM 662 O O . ILE A 1 85 ? -6.775 1.185 5.121 1.00 92.12 85 ILE A O 1
ATOM 666 N N . GLU A 1 86 ? -5.405 -0.152 3.948 1.00 90.12 86 GLU A N 1
ATOM 667 C CA . GLU A 1 86 ? -5.978 -1.425 4.397 1.00 90.12 86 GLU A CA 1
ATOM 668 C C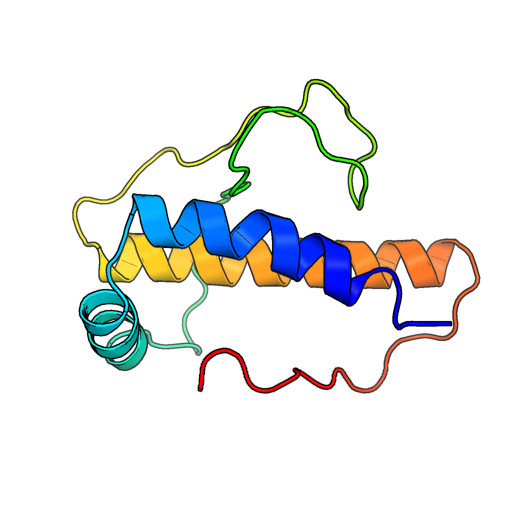 . GLU A 1 86 ? -5.852 -1.609 5.920 1.00 90.12 86 GLU A C 1
ATOM 670 O O . GLU A 1 86 ? -6.834 -1.911 6.604 1.00 90.12 86 GLU A O 1
ATOM 675 N N . ALA A 1 87 ? -4.676 -1.337 6.489 1.00 91.19 87 ALA A N 1
ATOM 676 C CA . ALA A 1 87 ? -4.469 -1.392 7.935 1.00 91.19 87 ALA A CA 1
ATOM 677 C C . ALA A 1 87 ? -5.381 -0.402 8.682 1.00 91.19 87 ALA A C 1
ATOM 679 O O . ALA A 1 87 ? -5.991 -0.753 9.696 1.00 91.19 87 ALA A O 1
ATOM 680 N N . LYS A 1 88 ? -5.531 0.824 8.161 1.00 92.94 88 LYS A N 1
ATOM 681 C CA . LYS A 1 88 ? -6.460 1.827 8.705 1.00 92.94 88 LYS A CA 1
ATOM 682 C C . LYS A 1 88 ? -7.911 1.353 8.617 1.00 92.94 88 LYS A C 1
ATOM 684 O O . LYS A 1 88 ? -8.669 1.539 9.566 1.00 92.94 88 LYS A O 1
ATOM 689 N N . ALA A 1 89 ? -8.285 0.728 7.507 1.00 91.56 89 ALA A N 1
ATOM 690 C CA . ALA A 1 89 ? -9.599 0.145 7.284 1.00 91.56 89 ALA A CA 1
ATOM 691 C C . ALA A 1 89 ? -9.955 -0.914 8.336 1.00 91.56 89 ALA A C 1
ATOM 693 O O . ALA A 1 89 ? -11.001 -0.816 8.985 1.00 91.56 89 ALA A O 1
ATOM 694 N N . TYR A 1 90 ? -9.071 -1.880 8.580 1.00 90.81 90 TYR A N 1
ATOM 695 C CA . TYR A 1 90 ? -9.294 -2.881 9.625 1.00 90.81 90 TYR A CA 1
ATOM 696 C C . TYR A 1 90 ? -9.236 -2.299 11.041 1.00 90.81 90 TYR A C 1
ATOM 698 O O . TYR A 1 90 ? -10.008 -2.721 11.906 1.00 90.81 90 TYR A O 1
ATOM 706 N N . GLY A 1 91 ? -8.377 -1.304 11.281 1.00 92.38 91 GLY A N 1
ATOM 707 C CA . GLY A 1 91 ? -8.344 -0.563 12.543 1.00 92.38 91 GLY A CA 1
ATOM 708 C C . GLY A 1 91 ? -9.686 0.105 12.850 1.00 92.38 91 GLY A C 1
ATOM 709 O O . GLY A 1 91 ? -10.246 -0.100 13.926 1.00 92.38 91 GLY A O 1
ATOM 710 N N . LEU A 1 92 ? -10.255 0.808 11.870 1.00 92.94 92 LEU A N 1
ATOM 711 C CA . LEU A 1 92 ? -11.556 1.461 12.002 1.00 92.94 92 LEU A CA 1
ATOM 712 C C . LEU A 1 92 ? -12.691 0.447 12.196 1.00 92.94 92 LEU A C 1
ATOM 714 O O . LEU A 1 92 ? -13.581 0.664 13.012 1.00 92.94 92 LEU A O 1
ATOM 718 N N . LEU A 1 93 ? -12.651 -0.701 11.512 1.00 92.31 93 LEU A N 1
ATOM 719 C CA . LEU A 1 93 ? -13.610 -1.782 11.760 1.00 92.31 93 LEU A CA 1
ATOM 720 C C . LEU A 1 93 ? -13.573 -2.272 13.210 1.00 92.31 93 LEU A C 1
ATOM 722 O O . LEU A 1 93 ? -14.628 -2.469 13.817 1.00 92.31 93 LEU A O 1
ATOM 726 N N . LYS A 1 94 ? -12.374 -2.462 13.769 1.00 92.38 94 LYS A N 1
ATOM 727 C CA . LYS A 1 94 ? -12.200 -2.852 15.172 1.00 92.38 94 LYS A CA 1
ATOM 728 C C . LYS A 1 94 ? -12.779 -1.794 16.113 1.00 92.38 94 LYS A C 1
ATOM 730 O O . LYS A 1 94 ? -13.488 -2.145 17.052 1.00 92.38 94 LYS A O 1
ATOM 735 N N . GLU A 1 95 ? -12.522 -0.514 15.853 1.00 93.62 95 GLU A N 1
ATOM 736 C CA . GLU A 1 95 ? -13.100 0.600 16.623 1.00 93.62 95 GLU A CA 1
ATOM 737 C C . GLU A 1 95 ? -14.635 0.628 16.553 1.00 93.62 95 GLU A C 1
ATOM 739 O O . GLU A 1 95 ? -15.295 0.929 17.546 1.00 93.62 95 GLU A O 1
ATOM 744 N N . LEU A 1 96 ? -15.211 0.231 15.415 1.00 93.44 96 LEU A N 1
ATOM 745 C CA . LEU A 1 96 ? -16.656 0.090 15.209 1.00 93.44 96 LEU A CA 1
ATOM 746 C C . LEU A 1 96 ? -17.248 -1.207 15.801 1.00 93.44 96 LEU A C 1
ATOM 748 O O . LEU A 1 96 ? -18.438 -1.474 15.630 1.00 93.44 96 LEU A O 1
ATOM 752 N N . GLY A 1 97 ? -16.450 -2.005 16.516 1.00 93.94 97 GLY A N 1
ATOM 753 C CA . GLY A 1 97 ? -16.900 -3.195 17.243 1.00 93.94 97 GLY A CA 1
ATOM 754 C C . GLY A 1 97 ? -16.710 -4.520 16.506 1.00 93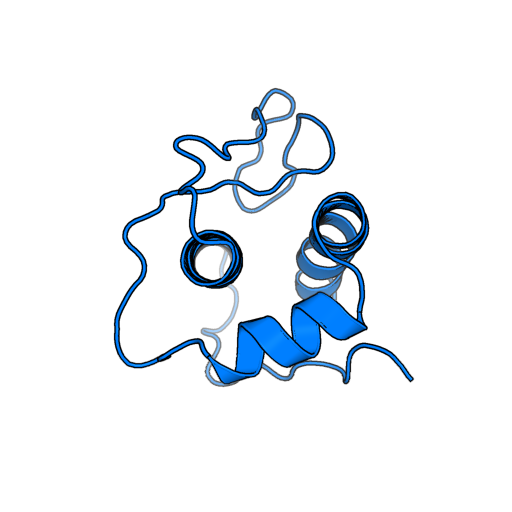.94 97 GLY A C 1
ATOM 755 O O . GLY A 1 97 ? -17.194 -5.550 16.981 1.00 93.94 97 GLY A O 1
ATOM 756 N N . ALA A 1 98 ? -16.012 -4.537 15.368 1.00 91.88 98 ALA A N 1
ATOM 757 C CA . ALA A 1 98 ? -15.593 -5.792 14.756 1.00 91.88 98 ALA A CA 1
ATOM 758 C C . ALA A 1 98 ? -14.534 -6.497 15.621 1.00 91.88 98 ALA A C 1
ATOM 760 O O . ALA A 1 98 ? -13.760 -5.870 16.346 1.00 91.88 98 ALA A O 1
ATOM 761 N N . THR A 1 99 ? -14.467 -7.823 15.515 1.00 89.38 99 THR A N 1
ATOM 762 C CA . THR A 1 99 ? -13.344 -8.585 16.067 1.00 89.38 99 THR A CA 1
ATOM 763 C C . THR A 1 99 ? -12.047 -8.135 15.399 1.00 89.38 99 THR A C 1
ATOM 765 O O . THR A 1 99 ? -12.030 -7.834 14.205 1.00 89.38 99 THR A O 1
ATOM 768 N N . GLN A 1 100 ? -10.967 -8.081 16.177 1.00 87.62 100 GLN A N 1
ATOM 769 C CA . GLN A 1 100 ? -9.640 -7.813 15.641 1.00 87.62 100 GLN A CA 1
ATOM 770 C C . GLN A 1 100 ? -9.308 -8.817 14.531 1.00 87.62 100 GLN A C 1
ATOM 772 O O . GLN A 1 100 ? -9.612 -10.001 14.646 1.00 87.62 100 GLN A O 1
ATOM 777 N N . VAL A 1 101 ? -8.707 -8.320 13.451 1.00 87.31 101 VAL A N 1
ATOM 778 C CA . VAL A 1 101 ? -8.223 -9.169 12.366 1.00 87.31 101 VAL A CA 1
ATOM 779 C C . VAL A 1 101 ? -6.923 -9.831 12.798 1.00 87.31 101 VAL A C 1
ATOM 781 O O . VAL A 1 101 ? -5.970 -9.137 13.152 1.00 87.31 101 VAL A O 1
ATOM 784 N N . ASP A 1 102 ? -6.910 -11.159 12.757 1.00 87.31 102 ASP A N 1
ATOM 785 C CA . ASP A 1 102 ? -5.726 -11.978 13.034 1.00 87.31 102 ASP A CA 1
ATOM 786 C C . ASP A 1 102 ? -5.022 -12.420 11.743 1.00 87.31 102 ASP A C 1
ATOM 788 O O . ASP A 1 102 ? -3.803 -12.568 11.715 1.00 87.31 102 ASP A O 1
ATOM 792 N N . GLU A 1 103 ? -5.781 -12.601 10.659 1.00 86.06 103 GLU A N 1
ATOM 793 C CA . GLU A 1 103 ? -5.281 -13.072 9.369 1.00 86.06 103 GLU A CA 1
ATOM 794 C C . GLU A 1 103 ? -6.083 -12.439 8.224 1.00 86.06 103 GLU A C 1
ATOM 796 O O . GLU A 1 103 ? -7.308 -12.300 8.309 1.00 86.06 103 GLU A O 1
ATOM 801 N N . ILE A 1 104 ? -5.386 -12.051 7.153 1.00 81.75 104 ILE A N 1
ATOM 802 C CA . ILE A 1 104 ? -5.976 -11.500 5.930 1.00 81.75 104 ILE A CA 1
ATOM 803 C C . ILE A 1 104 ? -5.707 -12.491 4.799 1.00 81.75 104 ILE A C 1
ATOM 805 O O . ILE A 1 104 ? -4.558 -12.816 4.503 1.00 81.75 104 ILE A O 1
ATOM 809 N N . PHE A 1 105 ? -6.771 -12.959 4.150 1.00 80.06 105 PHE A N 1
ATOM 810 C CA . PHE A 1 105 ? -6.671 -13.795 2.958 1.00 80.06 105 PHE A CA 1
ATOM 811 C C . PHE A 1 105 ? -6.839 -12.923 1.719 1.00 80.06 105 PHE A C 1
ATOM 813 O O . PHE A 1 105 ? -7.878 -12.288 1.540 1.00 80.06 105 PHE A O 1
ATOM 820 N N . HIS A 1 106 ? -5.849 -12.934 0.832 1.00 69.25 106 HIS A N 1
ATOM 821 C CA . HIS A 1 106 ? -5.976 -12.314 -0.481 1.00 69.25 106 HIS A CA 1
ATOM 822 C C . HIS A 1 106 ? -6.501 -13.343 -1.482 1.00 69.25 106 HIS A C 1
ATOM 824 O O . HIS A 1 106 ? -5.933 -14.424 -1.648 1.00 69.25 106 HIS A O 1
ATOM 830 N N . SER A 1 107 ? -7.591 -13.013 -2.172 1.00 67.94 107 SER A N 1
ATOM 831 C CA . SER A 1 107 ? -7.974 -13.746 -3.375 1.00 67.94 1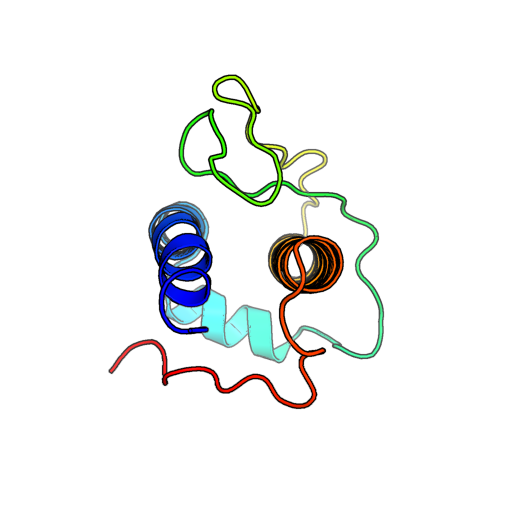07 SER A CA 1
ATOM 832 C C . SER A 1 107 ? -6.871 -13.587 -4.419 1.00 67.94 107 SER A C 1
ATOM 834 O O . SER A 1 107 ? -6.368 -12.480 -4.612 1.00 67.94 107 SER A O 1
ATOM 836 N N . ARG A 1 108 ? -6.510 -14.674 -5.111 1.00 55.47 108 ARG A N 1
ATOM 837 C CA . ARG A 1 108 ? -5.575 -14.589 -6.236 1.00 55.47 108 ARG A CA 1
ATOM 838 C C . ARG A 1 108 ? -6.106 -13.577 -7.251 1.00 55.47 108 ARG A C 1
ATOM 840 O O . ARG A 1 108 ? -7.243 -13.685 -7.705 1.00 55.47 108 ARG A O 1
ATOM 847 N N . TRP A 1 109 ? -5.265 -12.606 -7.560 1.00 48.69 109 TRP A N 1
ATOM 848 C CA . TRP A 1 109 ? -5.549 -11.485 -8.435 1.00 48.69 109 TRP A CA 1
ATOM 849 C C . TRP A 1 109 ? -4.943 -11.785 -9.814 1.00 48.69 109 TRP A C 1
ATOM 851 O O . TRP A 1 109 ? -3.767 -12.133 -9.884 1.00 48.69 109 TRP A O 1
ATOM 861 N N . ARG A 1 110 ? -5.770 -11.702 -10.867 1.00 54.50 110 ARG A N 1
ATOM 862 C CA . ARG A 1 110 ? -5.511 -12.057 -12.284 1.00 54.50 110 ARG A CA 1
ATOM 863 C C . ARG A 1 110 ? -5.206 -13.546 -12.577 1.00 54.50 110 ARG A C 1
ATOM 865 O O . ARG A 1 110 ? -4.511 -14.244 -11.835 1.00 54.50 110 ARG A O 1
ATOM 872 N N . SER A 1 111 ? -5.842 -14.042 -13.644 1.00 46.59 111 SER A N 1
ATOM 873 C CA . SER A 1 111 ? -5.796 -15.419 -14.170 1.00 46.59 111 SER A CA 1
ATOM 874 C C . SER A 1 111 ? -4.829 -15.552 -15.331 1.00 46.59 111 SER A C 1
ATOM 876 O O . SER A 1 111 ? -4.907 -14.655 -16.198 1.00 46.59 111 SER A O 1
#

Secondary structure (DSSP, 8-state):
--HHHHHHHHHHHHHHHTTT--HHHHHHHHTT--TTS------B--SSS-B-SSS-BTT---B--SPPS-HHHHHHHHHHHHHHHHHHHHHHHHHTTPPPP---PPPPP--

pLDDT: mean 85.03, std 15.49, range [39.66, 96.44]